Protein AF-A0A436S0I0-F1 (afdb_monomer)

pLDDT: mean 76.35, std 18.29, range [27.5, 97.56]

Sequence (138 aa):
MDVVNDPDFVFSVNSKDIHIENQIGYGETLLNSLPHRFVQQSGKSMPKINLPDTFRRPLNDNIPREKMVDTSLACDILTHARSDSRDWRLVLAEDDDLVPALFVAEAWSKSRGGRTVLVRRRKNNNYLSLDGLLQEID

Radius of gyration: 17.02 Å; Cα contacts (8 Å, |Δi|>4): 157; chains: 1; bounding box: 45×36×49 Å

Structure (mmCIF, N/CA/C/O backbone):
data_AF-A0A436S0I0-F1
#
_entry.id   AF-A0A436S0I0-F1
#
loop_
_atom_site.group_PDB
_atom_site.id
_atom_site.type_symbol
_atom_site.label_atom_id
_atom_site.label_alt_id
_atom_site.label_comp_id
_atom_site.label_asym_id
_atom_site.label_entity_id
_atom_site.label_seq_id
_atom_site.pdbx_PDB_ins_code
_atom_site.Cartn_x
_atom_site.Cartn_y
_atom_site.Cartn_z
_atom_site.occupancy
_atom_site.B_iso_or_equiv
_atom_site.auth_seq_id
_atom_site.auth_comp_id
_atom_site.auth_asym_id
_atom_site.auth_atom_id
_atom_site.pdbx_PDB_model_num
ATOM 1 N N . MET A 1 1 ? 2.211 14.131 -27.952 1.00 35.53 1 MET A N 1
ATOM 2 C CA . MET A 1 1 ? 0.938 13.500 -27.557 1.00 35.53 1 MET A CA 1
ATOM 3 C C . MET A 1 1 ? 0.964 13.529 -26.048 1.00 35.53 1 MET A C 1
ATOM 5 O O . MET A 1 1 ? 1.721 12.764 -25.461 1.00 35.53 1 MET A O 1
ATOM 9 N N . ASP A 1 2 ? 0.315 14.530 -25.464 1.00 27.50 2 ASP A N 1
ATOM 10 C CA . ASP A 1 2 ? 0.345 14.751 -24.022 1.00 27.50 2 ASP A CA 1
ATOM 11 C C . ASP A 1 2 ? -0.416 13.611 -23.352 1.00 27.50 2 ASP A C 1
ATOM 13 O O . ASP A 1 2 ? -1.585 13.370 -23.651 1.00 27.50 2 ASP A O 1
ATOM 17 N N . VAL A 1 3 ? 0.284 12.849 -22.513 1.00 30.88 3 VAL A N 1
ATOM 18 C CA . VAL A 1 3 ? -0.360 11.894 -21.617 1.00 30.88 3 VAL A CA 1
ATOM 19 C C . VAL A 1 3 ? -1.016 12.747 -20.546 1.00 30.88 3 VAL A C 1
ATOM 21 O O . VAL A 1 3 ? -0.344 13.274 -19.661 1.00 30.88 3 VAL A O 1
ATOM 24 N N . VAL A 1 4 ? -2.318 12.959 -20.692 1.00 34.22 4 VAL A N 1
ATOM 25 C CA . VAL A 1 4 ? -3.130 13.591 -19.660 1.00 34.22 4 VAL A CA 1
ATOM 26 C C . VAL A 1 4 ? -3.244 12.574 -18.526 1.00 34.22 4 VAL A C 1
ATOM 28 O O . VAL A 1 4 ? -4.095 11.691 -18.558 1.00 34.22 4 VAL A O 1
ATOM 31 N N . ASN A 1 5 ? -2.326 12.662 -17.562 1.00 39.12 5 ASN A N 1
ATOM 32 C CA . ASN A 1 5 ? -2.509 12.111 -16.223 1.00 39.12 5 ASN A CA 1
ATOM 33 C C . ASN A 1 5 ? -3.540 12.999 -15.525 1.00 39.12 5 ASN A C 1
ATOM 35 O O . ASN A 1 5 ? -3.168 13.878 -14.750 1.00 39.12 5 ASN A O 1
ATOM 39 N N . ASP A 1 6 ? -4.816 12.834 -15.864 1.00 36.94 6 ASP A N 1
ATOM 40 C CA . ASP A 1 6 ? -5.871 13.339 -14.995 1.00 36.94 6 ASP A CA 1
ATOM 41 C C . ASP A 1 6 ? -6.015 12.297 -13.881 1.00 36.94 6 ASP A C 1
ATOM 43 O O . ASP A 1 6 ? -6.404 11.163 -14.172 1.00 36.94 6 ASP A O 1
ATOM 47 N N . PRO A 1 7 ? -5.606 12.585 -12.634 1.00 42.84 7 PRO A N 1
ATOM 48 C CA . PRO A 1 7 ? -5.875 11.663 -11.546 1.00 42.84 7 PRO A CA 1
ATOM 49 C C . PRO A 1 7 ? -7.396 11.522 -11.401 1.00 42.84 7 PRO A C 1
ATOM 51 O O . PRO A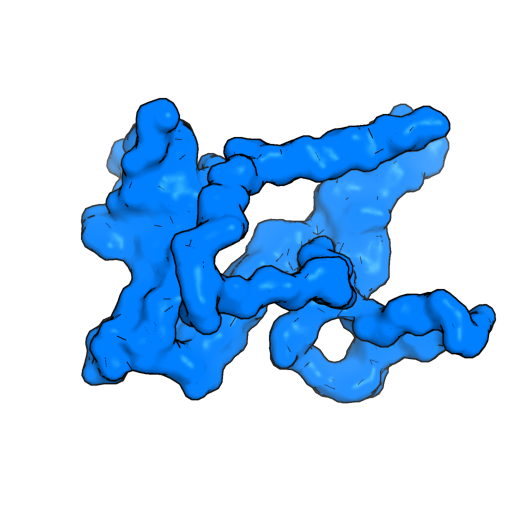 1 7 ? -8.115 12.519 -11.401 1.00 42.84 7 PRO A O 1
ATOM 54 N N . ASP A 1 8 ? -7.891 10.300 -11.184 1.00 41.59 8 ASP A N 1
ATOM 55 C CA . ASP A 1 8 ? -9.322 10.026 -10.937 1.00 41.59 8 ASP A CA 1
ATOM 56 C C . ASP A 1 8 ? -9.895 10.775 -9.711 1.00 41.59 8 ASP A C 1
ATOM 58 O O . ASP A 1 8 ? -11.108 10.779 -9.467 1.00 41.59 8 ASP A O 1
ATOM 62 N N . PHE A 1 9 ? -9.017 11.431 -8.947 1.00 41.75 9 PHE A N 1
ATOM 63 C CA . PHE A 1 9 ? -9.299 12.197 -7.749 1.00 41.75 9 PHE A CA 1
ATOM 64 C C . PHE A 1 9 ? -8.707 13.606 -7.850 1.00 41.75 9 PHE A C 1
ATOM 66 O O . PHE A 1 9 ? -7.492 13.804 -7.799 1.00 41.75 9 PHE A O 1
ATOM 73 N N . VAL A 1 10 ? -9.585 14.608 -7.919 1.00 48.59 10 VAL A N 1
ATOM 74 C CA . VAL A 1 10 ? -9.213 16.019 -7.774 1.00 48.59 10 VAL A CA 1
ATOM 75 C C . VAL A 1 10 ? -9.173 16.344 -6.283 1.00 48.59 10 VAL A C 1
ATOM 77 O O . VAL A 1 10 ? -10.209 16.543 -5.647 1.00 48.59 10 VAL A O 1
ATOM 80 N N . PHE A 1 11 ? -7.978 16.391 -5.697 1.00 46.62 11 PHE A N 1
ATOM 81 C CA . PHE A 1 11 ? -7.824 16.885 -4.332 1.00 46.62 11 PHE A CA 1
ATOM 82 C C . PHE A 1 11 ? -8.020 18.404 -4.311 1.00 46.62 11 PHE A C 1
ATOM 84 O O . PHE A 1 11 ? -7.347 19.148 -5.022 1.00 46.62 11 PHE A O 1
ATOM 91 N N . SER A 1 12 ? -8.930 18.877 -3.459 1.00 44.66 12 SER A N 1
ATOM 92 C CA . SER A 1 12 ? -8.999 20.288 -3.078 1.00 44.66 12 SER A CA 1
ATO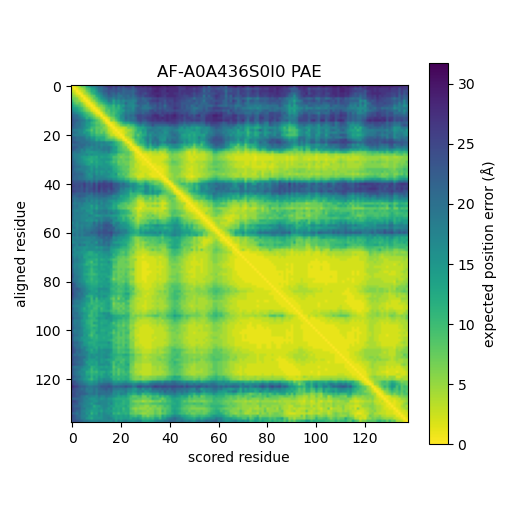M 93 C C . SER A 1 12 ? -7.684 20.666 -2.390 1.00 44.66 12 SER A C 1
ATOM 95 O O . SER A 1 12 ? -7.429 20.270 -1.250 1.00 44.66 12 SER A O 1
ATOM 97 N N . VAL A 1 13 ? -6.824 21.398 -3.103 1.00 46.41 13 VAL A N 1
ATOM 98 C CA . VAL A 1 13 ? -5.525 21.896 -2.624 1.00 46.41 13 VAL A CA 1
ATOM 99 C C . VAL A 1 13 ? -5.768 23.045 -1.649 1.00 46.41 13 VAL A C 1
ATOM 101 O O . VAL A 1 13 ? -5.544 24.212 -1.957 1.00 46.41 13 VAL A O 1
ATOM 104 N N . ASN A 1 14 ? -6.328 22.749 -0.481 1.00 48.38 14 ASN A N 1
ATOM 105 C CA . ASN A 1 14 ? -6.461 23.746 0.569 1.00 48.38 14 ASN A CA 1
ATOM 106 C C . ASN A 1 14 ? -6.502 23.097 1.952 1.00 48.38 14 ASN A C 1
ATOM 108 O O . ASN A 1 14 ? -7.538 23.024 2.606 1.00 48.38 14 ASN A O 1
ATOM 112 N N . SER A 1 15 ? -5.343 22.655 2.435 1.00 48.41 15 SER A N 1
ATOM 113 C CA . SER A 1 15 ? -5.073 22.702 3.869 1.00 48.41 15 SER A CA 1
ATOM 114 C C . SER A 1 15 ? -3.569 22.795 4.108 1.00 48.41 15 SER A C 1
ATOM 116 O O . SER A 1 15 ? -2.773 22.216 3.372 1.00 48.41 15 SER A O 1
ATOM 118 N N . LYS A 1 16 ? -3.181 23.550 5.137 1.00 50.47 16 LYS A N 1
ATOM 119 C CA . LYS A 1 16 ? -1.784 23.734 5.562 1.00 50.47 16 LYS A CA 1
ATOM 120 C C . LYS A 1 16 ? -1.114 22.433 6.038 1.00 50.47 16 LYS A C 1
ATOM 122 O O . LYS A 1 16 ? 0.083 22.456 6.293 1.00 50.47 16 LYS A O 1
ATOM 127 N N . ASP A 1 17 ? -1.872 21.339 6.108 1.00 48.53 17 ASP A N 1
ATOM 128 C CA . ASP A 1 17 ? -1.462 20.050 6.662 1.00 48.53 17 ASP A CA 1
ATOM 129 C C . ASP A 1 17 ? -1.381 18.935 5.599 1.00 48.53 17 ASP A C 1
ATOM 131 O O . ASP A 1 17 ? -1.032 17.801 5.920 1.00 48.53 17 ASP A O 1
ATOM 135 N N . ILE A 1 18 ? -1.688 19.228 4.326 1.00 50.50 18 ILE A N 1
ATOM 136 C CA . ILE A 1 18 ? -1.557 18.265 3.221 1.00 50.50 18 ILE A CA 1
ATOM 137 C C . ILE A 1 18 ? -0.238 18.525 2.487 1.00 50.50 18 ILE A C 1
ATOM 139 O O . ILE A 1 18 ? -0.117 19.456 1.689 1.00 50.50 18 ILE A O 1
ATOM 143 N N . HIS A 1 19 ? 0.753 17.674 2.748 1.00 51.59 19 HIS A N 1
ATOM 144 C CA . HIS A 1 19 ? 1.994 17.622 1.979 1.00 51.59 19 HIS A CA 1
ATOM 145 C C . HIS A 1 19 ? 1.838 16.644 0.809 1.00 51.59 19 HIS A C 1
ATOM 147 O O . HIS A 1 19 ? 1.720 15.439 1.014 1.00 51.59 19 HIS A O 1
ATOM 153 N N . ILE A 1 20 ? 1.841 17.170 -0.419 1.00 56.31 20 ILE A N 1
ATOM 154 C CA . ILE A 1 20 ? 1.832 16.374 -1.655 1.00 56.31 20 ILE A CA 1
ATOM 155 C C . ILE A 1 20 ? 3.261 16.336 -2.203 1.00 56.31 20 ILE A C 1
ATOM 157 O O . ILE A 1 20 ? 3.784 17.358 -2.651 1.00 56.31 20 ILE A O 1
ATOM 161 N N . GLU A 1 21 ? 3.906 15.171 -2.168 1.00 51.97 21 GLU A N 1
ATOM 162 C CA . GLU A 1 21 ? 5.254 14.986 -2.707 1.00 51.97 21 GLU A CA 1
ATOM 163 C C . GLU A 1 21 ? 5.197 14.444 -4.142 1.00 51.97 21 GLU A C 1
ATOM 165 O O . GLU A 1 21 ? 5.167 13.243 -4.387 1.00 51.97 21 GLU A O 1
ATOM 170 N N . ASN A 1 22 ? 5.215 15.360 -5.115 1.00 47.09 22 ASN A N 1
ATOM 171 C CA . ASN A 1 22 ? 5.131 15.053 -6.552 1.00 47.09 22 ASN A CA 1
ATOM 172 C C . ASN A 1 22 ? 6.377 14.340 -7.133 1.00 47.09 22 ASN A C 1
ATOM 174 O O . ASN A 1 22 ? 6.439 14.118 -8.339 1.00 47.09 22 ASN A O 1
ATOM 178 N N . GLN A 1 23 ? 7.403 14.050 -6.322 1.00 44.69 23 GLN A N 1
ATOM 179 C CA . GLN A 1 23 ? 8.672 13.460 -6.780 1.00 44.69 23 GLN A CA 1
ATOM 180 C C . GLN A 1 23 ? 8.726 11.931 -6.681 1.00 44.69 23 GLN A C 1
ATOM 182 O O . GLN A 1 23 ? 9.685 11.328 -7.164 1.00 44.69 23 GLN A O 1
ATOM 187 N N . ILE A 1 24 ? 7.721 11.292 -6.082 1.00 49.31 24 ILE A N 1
ATOM 188 C CA . ILE A 1 24 ? 7.653 9.834 -6.023 1.00 49.31 24 ILE A CA 1
ATOM 189 C C . ILE A 1 24 ? 7.031 9.357 -7.335 1.00 49.31 24 ILE A C 1
ATOM 191 O O . ILE A 1 24 ? 5.840 9.543 -7.572 1.00 49.31 24 ILE A O 1
ATOM 195 N N . GLY A 1 25 ? 7.844 8.748 -8.201 1.00 54.84 25 GLY A N 1
ATOM 196 C CA . GLY A 1 25 ? 7.324 7.888 -9.261 1.00 54.84 25 GLY A CA 1
ATOM 197 C C . GLY A 1 25 ? 6.530 6.776 -8.585 1.00 54.84 25 GLY A C 1
ATOM 198 O O . GLY A 1 25 ? 7.123 5.859 -8.012 1.00 54.84 25 GLY A O 1
ATOM 199 N N . TYR A 1 26 ? 5.205 6.920 -8.534 1.00 53.25 26 TYR A N 1
ATOM 200 C CA . TYR A 1 26 ? 4.327 5.951 -7.890 1.00 53.25 26 TYR A CA 1
ATOM 201 C C . TYR A 1 26 ? 4.594 4.570 -8.495 1.00 53.25 26 TYR A C 1
ATOM 203 O O . TYR A 1 26 ? 4.564 4.393 -9.710 1.00 53.25 26 TYR A O 1
ATOM 211 N N . GLY A 1 27 ? 4.935 3.608 -7.638 1.00 63.62 27 GLY A N 1
ATOM 212 C CA . GLY A 1 27 ? 5.283 2.248 -8.043 1.00 63.62 27 GLY A CA 1
ATOM 213 C C . GLY A 1 27 ? 6.706 2.044 -8.577 1.00 63.62 27 GLY A C 1
ATOM 214 O O . GLY A 1 27 ? 7.061 0.910 -8.872 1.00 63.62 27 GLY A O 1
ATOM 215 N N . GLU A 1 28 ? 7.555 3.069 -8.687 1.00 75.69 28 GLU A N 1
ATOM 216 C CA . GLU A 1 28 ? 8.959 2.905 -9.122 1.00 75.69 28 GLU A CA 1
ATOM 217 C C . GLU A 1 28 ? 9.949 2.858 -7.947 1.00 75.69 28 GLU A C 1
ATOM 219 O O . GLU A 1 28 ? 11.062 2.330 -8.069 1.00 75.69 28 GLU A O 1
ATOM 224 N N . THR A 1 29 ? 9.556 3.411 -6.795 1.00 83.06 29 THR A N 1
ATOM 225 C CA . THR A 1 29 ? 10.370 3.432 -5.575 1.00 83.06 29 THR A CA 1
ATOM 226 C C . THR A 1 29 ? 9.559 3.017 -4.357 1.00 83.06 29 THR A C 1
ATOM 228 O O . THR A 1 29 ? 8.679 3.747 -3.923 1.00 83.06 29 THR A O 1
ATOM 231 N N . LEU A 1 30 ? 9.917 1.877 -3.766 1.00 87.19 30 LEU A N 1
ATOM 232 C CA . LEU A 1 30 ? 9.393 1.445 -2.466 1.00 87.19 30 LEU A CA 1
ATOM 233 C C . LEU A 1 30 ? 9.897 2.333 -1.323 1.00 87.19 30 LEU A C 1
ATOM 235 O O . LEU A 1 30 ? 11.096 2.632 -1.263 1.00 87.19 30 LEU A O 1
ATOM 239 N N . LEU A 1 31 ? 9.022 2.618 -0.353 1.00 87.12 31 LEU A N 1
ATOM 240 C CA . LEU A 1 31 ? 9.341 3.353 0.881 1.00 87.12 31 LEU A CA 1
ATOM 241 C C . LEU A 1 31 ? 10.436 2.673 1.709 1.00 87.12 31 LEU A C 1
ATOM 243 O O . LEU A 1 31 ? 11.194 3.329 2.423 1.00 87.12 31 LEU A O 1
ATOM 247 N N . ASN A 1 32 ? 10.524 1.345 1.633 1.00 88.25 32 ASN A N 1
ATOM 248 C CA . ASN A 1 32 ? 11.533 0.573 2.340 1.00 88.25 32 ASN A CA 1
ATOM 249 C C . ASN A 1 32 ? 12.159 -0.473 1.421 1.00 88.25 32 ASN A C 1
ATOM 251 O O . ASN A 1 32 ? 11.574 -1.505 1.098 1.00 88.25 32 ASN A O 1
ATOM 255 N N . SER A 1 33 ? 13.393 -0.188 1.022 1.00 89.38 33 SER A N 1
ATOM 256 C CA . SER A 1 33 ? 14.240 -1.079 0.241 1.00 89.38 33 SER A CA 1
ATOM 257 C C . SER A 1 33 ? 15.696 -0.886 0.651 1.00 89.38 33 SER A C 1
ATOM 259 O O . SER A 1 33 ? 16.103 0.190 1.094 1.00 89.38 33 SER A O 1
ATOM 261 N N . LEU A 1 34 ? 16.509 -1.932 0.501 1.00 88.25 34 LEU A N 1
ATOM 262 C CA . LEU A 1 34 ? 17.939 -1.805 0.763 1.00 88.25 34 LEU A CA 1
ATOM 263 C C . LEU A 1 34 ? 18.604 -0.969 -0.345 1.00 88.25 34 LEU A C 1
ATOM 265 O O . LEU A 1 34 ? 18.332 -1.224 -1.519 1.00 88.25 34 LEU A O 1
ATOM 269 N N . PRO A 1 35 ? 19.545 -0.059 -0.022 1.00 85.00 35 PRO A N 1
ATOM 270 C CA . PRO A 1 35 ? 20.142 0.842 -1.011 1.00 85.00 35 PRO A CA 1
ATOM 271 C C . PRO A 1 35 ? 20.803 0.163 -2.221 1.00 85.00 35 PRO A C 1
ATOM 273 O O . PRO A 1 35 ? 20.898 0.752 -3.291 1.00 85.00 35 PRO A O 1
ATOM 276 N N . HIS A 1 36 ? 21.249 -1.087 -2.091 1.00 85.56 36 HIS A N 1
ATOM 277 C CA . HIS A 1 36 ? 21.841 -1.836 -3.205 1.00 85.56 36 HIS A CA 1
ATOM 278 C C . HIS A 1 36 ? 20.807 -2.372 -4.215 1.00 85.56 36 HIS A C 1
ATOM 280 O O . HIS A 1 36 ? 21.197 -2.957 -5.220 1.00 85.56 36 HIS A O 1
ATOM 286 N N . ARG A 1 37 ? 19.502 -2.240 -3.937 1.00 86.19 37 ARG A N 1
ATOM 287 C CA . ARG A 1 37 ? 18.414 -2.603 -4.861 1.00 86.19 37 ARG A CA 1
ATOM 288 C C . ARG A 1 37 ? 18.067 -1.481 -5.831 1.00 86.19 37 ARG A C 1
ATOM 290 O O . ARG A 1 37 ? 17.408 -1.751 -6.828 1.00 86.19 37 ARG A O 1
ATOM 297 N N . PHE A 1 38 ? 18.524 -0.256 -5.565 1.00 83.50 38 PHE A N 1
ATOM 298 C CA . PHE A 1 38 ? 18.412 0.825 -6.535 1.00 83.50 38 PHE A CA 1
ATOM 299 C C . PHE A 1 38 ? 19.196 0.467 -7.794 1.00 83.50 38 PHE A C 1
ATOM 301 O O . PHE A 1 38 ? 20.362 0.065 -7.722 1.00 83.50 38 PHE A O 1
ATOM 308 N N . VAL A 1 39 ? 18.558 0.621 -8.951 1.00 77.38 39 VAL A N 1
ATOM 309 C CA . VAL A 1 39 ? 19.209 0.336 -10.225 1.00 77.38 39 VAL A CA 1
ATOM 310 C C . VAL A 1 39 ? 20.255 1.420 -10.483 1.00 77.38 39 VAL A C 1
ATOM 312 O O . VAL A 1 39 ? 19.930 2.596 -10.640 1.00 77.38 39 VAL A O 1
ATOM 315 N N . GLN A 1 40 ? 21.531 1.034 -10.543 1.00 64.44 40 GLN A N 1
ATOM 316 C CA . GLN A 1 40 ? 22.589 1.905 -11.056 1.00 64.44 40 GLN A CA 1
ATOM 317 C C . GLN A 1 40 ? 22.495 1.928 -12.582 1.00 64.44 40 GLN A C 1
ATOM 319 O O . GLN A 1 40 ? 23.163 1.151 -13.261 1.00 64.44 40 GLN A O 1
ATOM 324 N N . GLN A 1 41 ? 21.633 2.777 -13.137 1.00 61.28 41 GLN A N 1
ATOM 325 C CA . GLN A 1 41 ? 21.623 2.993 -14.581 1.00 61.28 41 GLN A CA 1
ATOM 326 C C . GLN A 1 41 ? 22.667 4.040 -14.973 1.00 61.28 41 GLN A C 1
ATOM 328 O O . GLN A 1 41 ? 22.867 5.055 -14.303 1.00 61.28 41 GLN A O 1
ATOM 333 N N . SER A 1 42 ? 23.377 3.750 -16.059 1.00 51.81 42 SER A N 1
ATOM 334 C CA . SER A 1 42 ? 24.487 4.523 -16.605 1.00 51.81 42 SER A CA 1
ATOM 335 C C . SER A 1 42 ? 23.998 5.861 -17.177 1.00 51.81 42 SER A C 1
ATOM 337 O O . SER A 1 42 ? 23.751 6.002 -18.369 1.00 51.81 42 SER A O 1
ATOM 339 N N . GLY A 1 43 ? 23.866 6.867 -16.313 1.00 54.91 43 GLY A N 1
ATOM 340 C CA . GLY A 1 43 ? 23.574 8.246 -16.697 1.00 54.91 43 GLY A CA 1
ATOM 341 C C . GLY A 1 43 ? 23.338 9.129 -15.473 1.00 54.91 43 GLY A C 1
ATOM 342 O O . GLY A 1 43 ? 22.612 8.749 -14.563 1.00 54.91 43 GLY A O 1
ATOM 343 N N . LYS A 1 44 ? 23.930 10.330 -15.440 1.00 56.50 44 LYS A N 1
ATOM 344 C CA . LYS A 1 44 ? 23.812 11.290 -14.318 1.00 56.50 44 LYS A CA 1
ATOM 345 C C . LYS A 1 44 ? 22.393 11.857 -14.105 1.00 56.50 44 LYS A C 1
ATOM 347 O O . LYS A 1 44 ? 22.208 12.649 -13.188 1.00 56.50 44 LYS A O 1
ATOM 352 N N . SER A 1 45 ? 21.422 11.473 -14.933 1.00 58.00 45 SER A N 1
ATOM 353 C CA . SER A 1 45 ? 20.142 12.179 -15.079 1.00 58.00 45 SER A CA 1
ATOM 354 C C . SER A 1 45 ? 18.901 11.322 -14.809 1.00 58.00 45 SER A C 1
ATOM 356 O O . SER A 1 45 ? 17.798 11.821 -14.994 1.00 58.00 45 SER A O 1
ATOM 358 N N . MET A 1 46 ? 19.051 10.056 -14.405 1.00 60.22 46 MET A N 1
ATOM 359 C CA . MET A 1 46 ? 17.905 9.169 -14.155 1.00 60.22 46 MET A CA 1
ATOM 360 C C . MET A 1 46 ? 17.558 9.101 -12.657 1.00 60.22 46 MET A C 1
ATOM 362 O O . MET A 1 46 ? 18.474 9.100 -11.825 1.00 60.22 46 MET A O 1
ATOM 366 N N . PRO A 1 47 ? 16.261 9.045 -12.295 1.00 64.06 47 PRO A N 1
ATOM 367 C CA . PRO A 1 47 ? 15.825 8.929 -10.906 1.00 64.06 47 PRO A CA 1
ATOM 368 C C . PRO A 1 47 ? 16.300 7.610 -10.276 1.00 64.06 47 PRO A C 1
ATOM 370 O O . PRO A 1 47 ? 16.424 6.582 -10.944 1.00 64.06 47 PRO A O 1
ATOM 373 N N . LYS A 1 48 ? 16.586 7.632 -8.968 1.00 72.44 48 LYS A N 1
ATOM 374 C CA . LYS A 1 48 ? 16.967 6.433 -8.205 1.00 72.44 48 LYS A CA 1
ATOM 375 C C . LYS A 1 48 ? 15.726 5.581 -7.935 1.00 72.44 48 LYS A C 1
ATOM 377 O O . LYS A 1 48 ? 15.039 5.818 -6.950 1.00 72.44 48 LYS A O 1
ATOM 382 N N . ILE A 1 49 ? 15.485 4.586 -8.783 1.00 79.62 49 ILE A N 1
ATOM 383 C CA . ILE A 1 49 ? 14.329 3.680 -8.697 1.00 79.62 49 ILE A CA 1
ATOM 384 C C . ILE A 1 49 ? 14.753 2.264 -8.282 1.00 79.62 49 ILE A C 1
ATOM 386 O O . ILE A 1 49 ? 15.887 1.845 -8.544 1.00 79.62 49 ILE A O 1
ATOM 390 N N . ASN A 1 50 ? 13.865 1.526 -7.615 1.00 82.50 50 ASN A N 1
ATOM 391 C CA . ASN A 1 50 ? 14.090 0.134 -7.188 1.00 82.50 50 ASN A CA 1
ATOM 392 C C . ASN A 1 50 ? 13.071 -0.862 -7.780 1.00 82.50 50 ASN A C 1
ATOM 394 O O . ASN A 1 50 ? 13.254 -2.071 -7.634 1.00 82.50 50 ASN A O 1
ATOM 398 N N . LEU A 1 51 ? 12.061 -0.365 -8.497 1.00 83.19 51 LEU A N 1
ATOM 399 C CA . LEU A 1 51 ? 11.077 -1.134 -9.251 1.00 83.19 51 LEU A CA 1
ATOM 400 C C . LEU A 1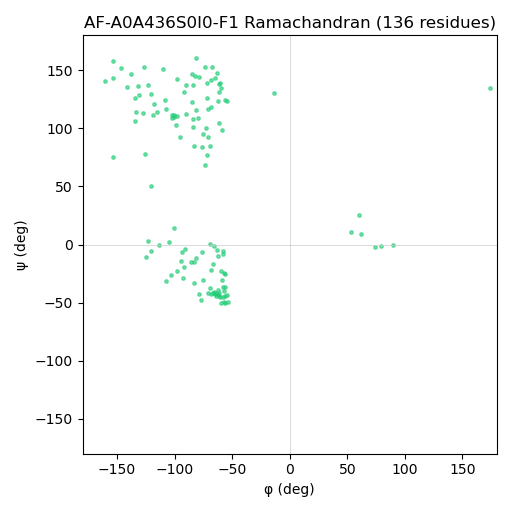 51 ? 11.041 -0.640 -10.711 1.00 83.19 51 LEU A C 1
ATOM 402 O O . LEU A 1 51 ? 10.165 0.137 -11.079 1.00 83.19 51 LEU A O 1
ATOM 406 N N . PRO A 1 52 ? 12.010 -1.037 -11.557 1.00 75.81 52 PRO A N 1
ATOM 407 C CA . PRO A 1 52 ? 11.993 -0.670 -12.971 1.00 75.81 52 PRO A CA 1
ATOM 408 C C . PRO A 1 52 ? 10.835 -1.352 -13.715 1.00 75.81 52 PRO A C 1
ATOM 410 O O . PRO A 1 52 ? 10.417 -2.455 -13.357 1.00 75.81 52 PRO A O 1
ATOM 413 N N . ASP A 1 53 ? 10.371 -0.719 -14.795 1.00 74.06 53 ASP A N 1
ATOM 414 C CA . ASP A 1 53 ? 9.342 -1.237 -15.710 1.00 74.06 53 ASP A CA 1
ATOM 415 C C . ASP A 1 53 ? 7.971 -1.523 -15.064 1.00 74.06 53 ASP A C 1
ATOM 417 O O . ASP A 1 53 ? 7.200 -2.349 -15.573 1.00 74.06 53 ASP A O 1
ATOM 421 N N . THR A 1 54 ? 7.637 -0.846 -13.961 1.00 73.88 54 THR A N 1
ATOM 422 C CA . THR A 1 54 ? 6.290 -0.908 -13.369 1.00 73.88 54 THR A CA 1
ATOM 423 C C . THR A 1 54 ? 5.235 -0.243 -14.240 1.00 73.88 54 THR A C 1
ATOM 425 O O . THR A 1 54 ? 4.079 -0.657 -14.216 1.00 73.88 54 THR A O 1
ATOM 428 N N . PHE A 1 55 ? 5.643 0.657 -15.133 1.00 73.62 55 PHE A N 1
ATOM 429 C CA . PHE A 1 55 ? 4.878 1.032 -16.314 1.00 73.62 55 PHE A CA 1
ATOM 430 C C . PHE A 1 55 ? 5.667 0.677 -17.574 1.00 73.62 55 PHE A C 1
ATOM 432 O O . PHE A 1 55 ? 6.780 1.158 -17.782 1.00 73.62 55 PHE A O 1
ATOM 439 N N . ARG A 1 56 ? 5.108 -0.175 -18.439 1.00 74.62 56 ARG A N 1
ATOM 440 C CA . ARG A 1 56 ? 5.806 -0.658 -19.641 1.00 74.62 56 ARG A CA 1
ATOM 441 C C . ARG A 1 56 ? 4.903 -0.683 -20.864 1.00 74.62 56 ARG A C 1
ATOM 443 O O . ARG A 1 56 ? 3.722 -1.001 -20.771 1.00 74.62 56 ARG A O 1
ATOM 450 N N . ARG A 1 57 ? 5.478 -0.420 -22.039 1.00 72.38 57 ARG A N 1
ATOM 451 C CA . ARG A 1 57 ? 4.824 -0.635 -23.340 1.00 72.38 57 ARG A CA 1
ATOM 452 C C . ARG A 1 57 ? 5.381 -1.917 -23.960 1.00 72.38 57 ARG A C 1
ATOM 454 O O . ARG A 1 57 ? 6.553 -1.930 -24.337 1.00 72.38 57 ARG A O 1
ATOM 461 N N . PRO A 1 58 ? 4.607 -3.014 -24.027 1.00 70.75 58 PRO A N 1
ATOM 462 C CA . PRO A 1 58 ? 5.048 -4.236 -24.678 1.00 70.75 58 PRO A CA 1
ATOM 463 C C . PRO A 1 58 ? 5.351 -3.973 -26.156 1.00 70.75 58 PRO A C 1
ATOM 465 O O . PRO A 1 58 ? 4.584 -3.301 -26.842 1.00 70.75 58 PRO A O 1
ATOM 468 N N . LEU A 1 59 ? 6.433 -4.572 -26.659 1.00 70.44 59 LEU A N 1
ATOM 469 C CA . LEU A 1 59 ? 6.858 -4.462 -28.063 1.00 70.44 59 LEU A CA 1
ATOM 470 C C . LEU A 1 59 ? 5.781 -4.916 -29.066 1.00 70.44 59 LEU A C 1
ATOM 472 O O . LEU A 1 59 ? 5.800 -4.491 -30.216 1.00 70.44 59 LEU A O 1
ATOM 476 N N . ASN A 1 60 ? 4.860 -5.784 -28.635 1.00 75.94 60 ASN A N 1
ATOM 477 C CA . ASN A 1 60 ? 3.941 -6.487 -29.528 1.00 75.94 60 ASN A CA 1
ATOM 478 C C . ASN A 1 60 ? 2.595 -5.780 -29.732 1.00 75.94 60 ASN A C 1
ATOM 480 O O . ASN A 1 60 ? 1.985 -5.974 -30.779 1.00 75.94 60 ASN A O 1
ATOM 484 N N . ASP A 1 61 ? 2.110 -5.003 -28.758 1.00 79.62 61 ASP A N 1
ATOM 485 C CA . ASP A 1 61 ? 0.793 -4.351 -28.841 1.00 79.62 61 ASP A CA 1
ATOM 486 C C . ASP A 1 61 ? 0.842 -2.828 -28.645 1.00 79.62 61 ASP A C 1
ATOM 488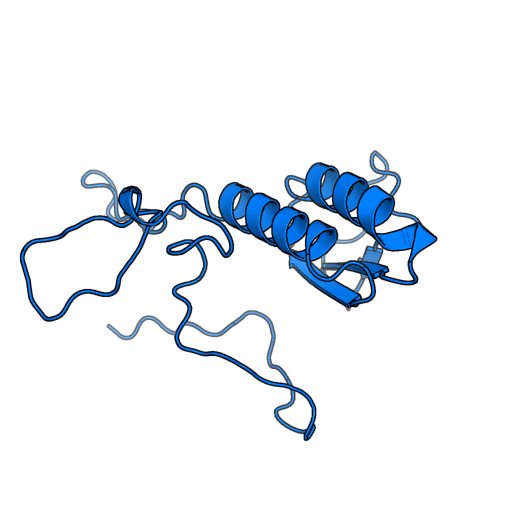 O O . ASP A 1 61 ? -0.143 -2.158 -28.942 1.00 79.62 61 ASP A O 1
ATOM 492 N N . ASN A 1 62 ? 1.979 -2.258 -28.210 1.00 74.31 62 ASN A N 1
ATOM 493 C CA . ASN A 1 62 ? 2.130 -0.840 -27.854 1.00 74.31 62 ASN A CA 1
ATOM 494 C C . ASN A 1 62 ? 1.101 -0.324 -26.830 1.00 74.31 62 ASN A C 1
ATOM 496 O O . ASN A 1 62 ? 1.040 0.884 -26.590 1.00 74.31 62 ASN A O 1
ATOM 500 N N . ILE A 1 63 ? 0.326 -1.209 -26.195 1.00 77.56 63 ILE A N 1
ATOM 501 C CA . ILE A 1 63 ? -0.656 -0.842 -25.181 1.00 77.56 63 ILE A CA 1
ATOM 502 C C . ILE A 1 63 ? 0.120 -0.672 -23.878 1.00 77.56 63 ILE A C 1
ATOM 504 O O . ILE A 1 63 ? 0.703 -1.644 -23.396 1.00 77.56 63 ILE A O 1
ATOM 508 N N . PRO A 1 64 ? 0.181 0.533 -23.293 1.00 73.69 64 PRO A N 1
ATOM 509 C CA . PRO A 1 64 ? 0.838 0.707 -22.011 1.00 73.69 64 PRO A CA 1
ATOM 510 C C . PRO A 1 64 ? 0.161 -0.164 -20.953 1.00 73.69 64 PRO A C 1
ATOM 512 O O . PRO A 1 64 ? -1.065 -0.229 -20.887 1.00 73.69 64 PRO A O 1
ATOM 515 N N . ARG A 1 65 ? 0.963 -0.862 -20.151 1.00 73.44 65 ARG A N 1
ATOM 516 C CA . ARG A 1 65 ? 0.480 -1.704 -19.062 1.00 73.44 65 ARG A CA 1
ATOM 517 C C . ARG A 1 65 ? 1.252 -1.407 -17.795 1.00 73.44 65 ARG A C 1
ATOM 519 O O . ARG A 1 65 ? 2.484 -1.341 -17.805 1.00 73.44 65 ARG A O 1
ATOM 526 N N . GLU A 1 66 ? 0.503 -1.326 -16.714 1.00 77.44 66 GLU A N 1
ATOM 527 C CA . GLU A 1 66 ? 1.031 -1.330 -15.364 1.00 77.44 66 GLU A CA 1
ATOM 528 C C . GLU A 1 66 ? 1.379 -2.761 -14.950 1.00 77.44 66 GLU A C 1
ATOM 530 O O . GLU A 1 66 ? 0.741 -3.740 -15.354 1.00 77.44 66 GLU A O 1
ATOM 535 N N . LYS A 1 67 ? 2.456 -2.905 -14.188 1.00 78.75 67 LYS A N 1
ATOM 536 C CA . LYS A 1 67 ? 2.906 -4.172 -13.630 1.00 78.75 67 LYS A CA 1
ATOM 537 C C . LYS A 1 67 ? 3.424 -3.926 -12.224 1.00 78.75 67 LYS A C 1
ATOM 539 O O . LYS A 1 67 ? 4.204 -3.012 -12.010 1.00 78.75 67 LYS A O 1
ATOM 544 N N . MET A 1 68 ? 3.041 -4.795 -11.288 1.00 83.62 68 MET A N 1
ATOM 545 C CA . MET A 1 68 ? 3.482 -4.759 -9.885 1.00 83.62 68 MET A CA 1
ATOM 546 C C . MET A 1 68 ? 3.089 -3.492 -9.110 1.00 83.62 68 MET A C 1
ATOM 548 O O . MET A 1 68 ? 3.520 -3.356 -7.968 1.00 83.62 68 MET A O 1
ATOM 552 N N . VAL A 1 69 ? 2.252 -2.613 -9.670 1.00 82.94 69 VAL A N 1
ATOM 553 C CA . VAL A 1 69 ? 1.791 -1.390 -8.996 1.00 82.94 69 VAL A CA 1
ATOM 554 C C . VAL A 1 69 ? 1.046 -1.750 -7.709 1.00 82.94 69 VAL A C 1
ATOM 556 O O . VAL A 1 69 ? 1.464 -1.315 -6.638 1.00 82.94 69 VAL A O 1
ATOM 559 N N . ASP A 1 70 ? 0.080 -2.669 -7.762 1.00 85.62 70 ASP A N 1
ATOM 560 C CA . ASP A 1 70 ? -0.677 -3.100 -6.574 1.00 85.62 70 ASP A CA 1
ATOM 561 C C . ASP A 1 70 ? 0.225 -3.745 -5.518 1.00 85.62 70 ASP A C 1
ATOM 563 O O . ASP A 1 70 ? 0.129 -3.462 -4.326 1.00 85.62 70 ASP A O 1
ATOM 567 N N . THR A 1 71 ? 1.177 -4.577 -5.952 1.00 89.06 71 THR A N 1
ATOM 568 C CA . THR A 1 71 ? 2.140 -5.212 -5.042 1.00 89.06 71 THR A CA 1
ATOM 569 C C . THR A 1 71 ? 3.063 -4.183 -4.391 1.00 89.06 71 THR A C 1
ATOM 571 O O . THR A 1 71 ? 3.348 -4.283 -3.199 1.00 89.06 71 THR A O 1
ATOM 574 N N . SER A 1 72 ? 3.523 -3.187 -5.151 1.00 89.25 72 SER A N 1
ATOM 575 C CA . SER A 1 72 ? 4.357 -2.107 -4.623 1.00 89.25 72 SER A CA 1
ATOM 576 C C . SER A 1 72 ? 3.598 -1.273 -3.593 1.00 89.25 72 SER A C 1
ATOM 578 O O . SER A 1 72 ? 4.095 -1.060 -2.487 1.00 89.25 72 SER A O 1
ATOM 580 N N . LEU A 1 73 ? 2.342 -0.936 -3.894 1.00 89.38 73 LEU A N 1
ATOM 581 C CA . LEU A 1 73 ? 1.461 -0.200 -3.002 1.00 89.38 73 LEU A CA 1
ATOM 582 C C . LEU A 1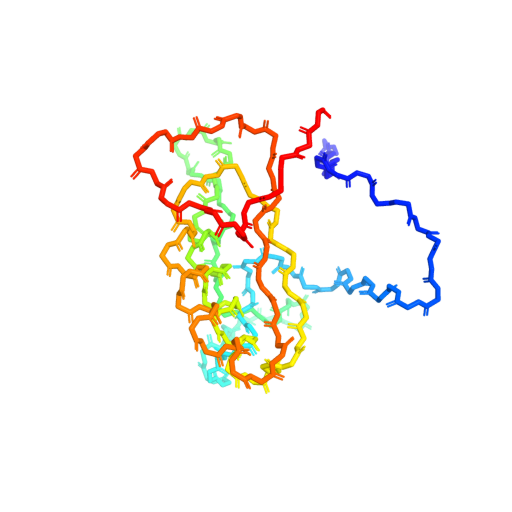 73 ? 1.164 -0.994 -1.724 1.00 89.38 73 LEU A C 1
ATOM 584 O O . LEU A 1 73 ? 1.239 -0.446 -0.625 1.00 89.38 73 LEU A O 1
ATOM 588 N N . ALA A 1 74 ? 0.916 -2.301 -1.832 1.00 93.50 74 ALA A N 1
ATOM 589 C CA . ALA A 1 74 ? 0.783 -3.186 -0.679 1.00 93.50 74 ALA A CA 1
ATOM 590 C C . ALA A 1 74 ? 2.041 -3.165 0.212 1.00 93.50 74 ALA A C 1
ATOM 592 O O . ALA A 1 74 ? 1.932 -3.050 1.435 1.00 93.50 74 ALA A O 1
ATOM 593 N N . CYS A 1 75 ? 3.242 -3.230 -0.372 1.00 93.75 75 CYS A N 1
ATOM 594 C CA . CYS A 1 75 ? 4.496 -3.141 0.382 1.00 93.75 75 CYS A CA 1
ATOM 595 C C . CYS A 1 75 ? 4.655 -1.798 1.111 1.00 93.75 75 CYS A C 1
ATOM 597 O O . CYS A 1 75 ? 5.114 -1.775 2.259 1.00 93.75 75 CYS A O 1
ATOM 599 N N . ASP A 1 76 ? 4.254 -0.699 0.478 1.00 91.94 76 ASP A N 1
ATOM 600 C CA . ASP A 1 76 ? 4.336 0.640 1.057 1.00 91.94 76 ASP A CA 1
ATOM 601 C C . ASP A 1 76 ? 3.321 0.839 2.189 1.00 91.94 76 ASP A C 1
ATOM 603 O O . ASP A 1 76 ? 3.688 1.321 3.264 1.00 91.94 76 ASP A O 1
ATOM 607 N N . ILE A 1 77 ? 2.085 0.355 2.019 1.00 94.38 77 ILE A N 1
ATOM 608 C CA . ILE A 1 77 ? 1.055 0.329 3.071 1.00 94.38 77 ILE A CA 1
ATOM 609 C C . ILE A 1 77 ? 1.588 -0.372 4.326 1.00 94.38 77 ILE A C 1
ATOM 611 O O . ILE A 1 77 ? 1.502 0.171 5.432 1.00 94.38 77 ILE A O 1
ATOM 615 N N . LEU A 1 78 ? 2.170 -1.564 4.162 1.00 96.38 78 LEU A N 1
ATOM 616 C CA . LEU A 1 78 ? 2.698 -2.358 5.273 1.00 96.38 78 LEU A CA 1
ATOM 617 C C . LEU A 1 78 ? 3.924 -1.707 5.913 1.00 96.38 78 LEU A C 1
ATOM 619 O O . LEU A 1 78 ? 4.034 -1.651 7.140 1.00 96.38 78 LEU A O 1
ATOM 623 N N . THR A 1 79 ? 4.831 -1.177 5.096 1.00 95.00 79 THR A N 1
ATOM 624 C CA . THR A 1 79 ? 5.998 -0.432 5.575 1.00 95.00 79 THR A CA 1
ATOM 625 C C . THR A 1 79 ? 5.563 0.728 6.460 1.00 95.00 79 THR A C 1
ATOM 627 O O . THR A 1 79 ? 6.024 0.836 7.599 1.00 95.00 79 THR A O 1
ATOM 630 N N . HIS A 1 80 ? 4.624 1.539 5.976 1.00 94.19 80 HIS A N 1
ATOM 631 C CA . HIS A 1 80 ? 4.100 2.672 6.719 1.00 94.19 80 HIS A CA 1
ATOM 632 C C . HIS A 1 80 ? 3.355 2.222 7.980 1.00 94.19 80 HIS A C 1
ATOM 634 O O . HIS A 1 80 ? 3.535 2.812 9.040 1.00 94.19 80 HIS A O 1
ATOM 640 N N . ALA A 1 81 ? 2.538 1.162 7.917 1.00 95.31 81 ALA A N 1
ATOM 641 C CA . ALA A 1 81 ? 1.844 0.591 9.084 1.00 95.31 81 ALA A CA 1
ATOM 642 C C . ALA A 1 81 ? 2.796 0.193 10.210 1.00 95.31 81 ALA A C 1
ATOM 644 O O . ALA A 1 81 ? 2.490 0.382 11.390 1.00 95.31 81 ALA A O 1
ATOM 645 N N . ARG A 1 82 ? 3.971 -0.318 9.844 1.00 94.50 82 ARG A N 1
ATOM 646 C CA . ARG A 1 82 ? 4.989 -0.741 10.800 1.00 94.50 82 ARG A CA 1
ATOM 647 C C . ARG A 1 82 ? 5.784 0.429 11.381 1.00 94.50 82 ARG A C 1
ATOM 649 O O . ARG A 1 82 ? 6.061 0.414 12.581 1.00 94.50 82 ARG A O 1
ATOM 656 N N . SER A 1 83 ? 6.173 1.391 10.547 1.00 93.56 83 SER A N 1
ATOM 657 C CA . SER A 1 83 ? 7.014 2.528 10.944 1.00 93.56 83 SER A CA 1
ATOM 658 C C . SER A 1 83 ? 6.218 3.585 11.712 1.00 93.56 83 SER A C 1
ATOM 660 O O . SER A 1 83 ? 6.587 3.939 12.830 1.00 93.56 83 SER A O 1
ATOM 662 N N . ASP A 1 84 ? 5.056 3.972 11.186 1.00 93.56 84 ASP A N 1
ATOM 663 C CA . ASP A 1 84 ? 4.274 5.130 11.638 1.00 93.56 84 ASP A CA 1
ATOM 664 C C . ASP A 1 84 ? 2.883 4.692 12.104 1.00 93.56 84 ASP A C 1
ATOM 666 O O . ASP A 1 84 ? 1.825 5.173 11.705 1.00 93.56 84 ASP A O 1
ATOM 670 N N . SER A 1 85 ? 2.873 3.685 12.970 1.00 93.50 85 SER A N 1
ATOM 671 C CA . SER A 1 85 ? 1.675 2.953 13.416 1.00 93.50 85 SER A CA 1
ATOM 672 C C . SER A 1 85 ? 0.546 3.770 14.080 1.00 93.50 85 SER A C 1
ATOM 674 O O . SER A 1 85 ? -0.497 3.200 14.389 1.00 93.50 85 SER A O 1
ATOM 676 N N . ARG A 1 86 ? 0.729 5.071 14.337 1.00 95.12 86 ARG A N 1
ATOM 677 C CA . ARG A 1 86 ? -0.322 5.969 14.860 1.00 95.12 86 ARG A CA 1
ATOM 678 C C . ARG A 1 86 ? -1.066 6.723 13.761 1.00 95.12 86 ARG A C 1
ATOM 680 O O . ARG A 1 86 ? -2.135 7.271 14.019 1.00 95.12 86 ARG A O 1
ATOM 687 N N . ASP A 1 87 ? -0.519 6.720 12.554 1.00 92.19 87 ASP A N 1
ATOM 688 C CA . ASP A 1 87 ? -1.010 7.546 11.465 1.00 92.19 87 ASP A CA 1
ATOM 689 C C . ASP A 1 87 ? -2.220 6.911 10.792 1.00 92.19 87 ASP A C 1
ATOM 691 O O . ASP A 1 87 ? -2.478 5.704 10.909 1.00 92.19 87 ASP A O 1
ATOM 695 N N . TRP A 1 88 ? -2.971 7.745 10.082 1.00 92.88 88 TRP A N 1
ATOM 696 C CA . TRP A 1 88 ? -4.078 7.313 9.245 1.00 92.88 88 TRP A CA 1
ATOM 697 C C . TRP A 1 88 ? -3.576 7.019 7.834 1.00 92.88 88 TRP A C 1
ATOM 699 O O . TRP A 1 88 ? -2.785 7.770 7.272 1.00 92.88 88 TRP A O 1
ATOM 709 N N . ARG A 1 89 ? -4.054 5.918 7.259 1.00 92.44 89 ARG A N 1
ATOM 710 C CA . ARG A 1 89 ? -3.785 5.499 5.882 1.00 92.44 89 ARG A CA 1
ATOM 711 C C . ARG A 1 89 ? -5.096 5.535 5.121 1.00 92.44 89 ARG A C 1
ATOM 713 O O . ARG A 1 89 ? -5.995 4.760 5.431 1.00 92.44 89 ARG A O 1
ATOM 720 N N . LEU A 1 90 ? -5.195 6.435 4.155 1.00 92.50 90 LEU A N 1
ATOM 721 C CA . LEU A 1 90 ? -6.297 6.498 3.200 1.00 92.50 90 LEU A CA 1
ATOM 722 C C . LEU A 1 90 ? -5.779 5.896 1.894 1.00 92.50 90 LEU A C 1
ATOM 724 O O . LEU A 1 90 ? -4.878 6.457 1.277 1.00 92.50 90 LEU A O 1
ATOM 728 N N . VAL A 1 91 ? -6.291 4.729 1.521 1.00 90.62 91 VAL A N 1
ATOM 729 C CA . VAL A 1 91 ? -5.874 3.985 0.329 1.00 90.62 91 VAL A CA 1
ATOM 730 C C . VAL A 1 91 ? -6.980 4.095 -0.700 1.00 90.62 91 VAL A C 1
ATOM 732 O O . VAL A 1 91 ? -8.090 3.642 -0.451 1.00 90.62 91 VAL A O 1
ATOM 735 N N . LEU A 1 92 ? -6.687 4.714 -1.837 1.00 89.31 92 LEU A N 1
ATOM 736 C CA . LEU A 1 92 ? -7.640 4.894 -2.924 1.00 89.31 92 LEU A CA 1
ATOM 737 C C . LEU A 1 92 ? -7.380 3.801 -3.957 1.00 89.31 92 LEU A C 1
ATOM 739 O O . LEU A 1 92 ? -6.323 3.806 -4.584 1.00 89.31 92 LEU A O 1
ATOM 743 N N . ALA A 1 93 ? -8.299 2.847 -4.089 1.00 85.81 93 ALA A N 1
ATOM 744 C CA . ALA A 1 93 ? -8.144 1.730 -5.019 1.00 85.81 93 ALA A CA 1
ATOM 745 C C . ALA A 1 93 ? -9.485 1.057 -5.327 1.00 85.81 93 ALA A C 1
ATOM 747 O O . ALA A 1 93 ? -10.293 0.841 -4.430 1.00 85.81 93 ALA A O 1
ATOM 748 N N . GLU A 1 94 ? -9.698 0.668 -6.584 1.00 83.88 94 GLU A N 1
ATOM 749 C CA . GLU A 1 94 ? -10.915 -0.043 -7.011 1.00 83.88 94 GLU A CA 1
ATOM 750 C C . GLU A 1 94 ? -10.780 -1.576 -6.952 1.00 83.88 94 GLU A C 1
ATOM 752 O O . GLU A 1 94 ? -11.795 -2.282 -6.932 1.00 83.88 94 GLU A O 1
ATOM 757 N N . ASP A 1 95 ? -9.545 -2.091 -6.919 1.00 82.94 95 ASP A N 1
ATOM 758 C CA . ASP A 1 95 ? -9.253 -3.526 -6.877 1.00 82.94 95 ASP A CA 1
ATOM 759 C C . ASP A 1 95 ? -9.289 -4.086 -5.441 1.00 82.94 95 ASP A C 1
ATOM 761 O O . ASP A 1 95 ? -8.933 -3.415 -4.468 1.00 82.94 95 ASP A O 1
ATOM 765 N N . ASP A 1 96 ? -9.713 -5.341 -5.313 1.00 87.12 96 ASP A N 1
ATOM 766 C CA . ASP A 1 96 ? -9.734 -6.094 -4.061 1.00 87.12 96 ASP A CA 1
ATOM 767 C C . ASP A 1 96 ? -8.349 -6.693 -3.719 1.00 87.12 96 ASP A C 1
ATOM 769 O O . ASP A 1 96 ? -8.129 -7.118 -2.581 1.00 87.12 96 ASP A O 1
ATOM 773 N N . ASP A 1 97 ? -7.385 -6.681 -4.648 1.00 88.69 97 ASP A N 1
ATOM 774 C CA . ASP A 1 97 ? -6.038 -7.250 -4.459 1.00 88.69 97 ASP A CA 1
ATOM 775 C C . ASP A 1 97 ? -5.242 -6.619 -3.296 1.00 88.69 97 ASP A C 1
ATOM 777 O O . ASP A 1 97 ? -4.353 -7.254 -2.717 1.00 88.69 97 ASP A O 1
ATOM 781 N N . LEU A 1 98 ? -5.583 -5.392 -2.887 1.00 90.94 98 LEU A N 1
ATOM 782 C CA . LEU A 1 98 ? -4.957 -4.713 -1.744 1.00 90.94 98 LEU A CA 1
ATOM 783 C C . LEU A 1 98 ? -5.560 -5.106 -0.391 1.00 90.94 98 LEU A C 1
ATOM 785 O O . LEU A 1 98 ? -4.939 -4.859 0.646 1.00 90.94 98 LEU A O 1
ATOM 789 N N . VAL A 1 99 ? -6.738 -5.734 -0.365 1.00 92.44 99 VAL A N 1
ATOM 790 C CA . VAL A 1 99 ? -7.461 -6.072 0.873 1.00 92.44 99 VAL A CA 1
ATOM 791 C C . VAL A 1 99 ? -6.611 -6.878 1.865 1.00 92.44 99 VAL A C 1
ATOM 793 O O . VAL A 1 99 ? -6.586 -6.505 3.043 1.00 92.44 99 VAL A O 1
ATOM 796 N N . PRO A 1 100 ? -5.834 -7.902 1.452 1.00 95.50 100 PRO A N 1
ATOM 797 C CA . PRO A 1 100 ? -4.935 -8.600 2.369 1.00 95.50 100 PRO A CA 1
ATOM 798 C C . PRO A 1 100 ? -3.925 -7.669 3.055 1.00 95.50 100 PRO A C 1
ATOM 800 O O . PRO A 1 100 ? -3.676 -7.802 4.255 1.00 95.50 100 PRO A O 1
ATOM 803 N N . ALA A 1 101 ? -3.363 -6.700 2.327 1.00 96.38 101 ALA A N 1
ATOM 804 C CA . ALA A 1 101 ? -2.418 -5.741 2.891 1.00 96.38 101 ALA A CA 1
ATOM 805 C C . ALA A 1 101 ? -3.106 -4.779 3.871 1.00 96.38 101 ALA A C 1
ATOM 807 O O . ALA A 1 101 ? -2.537 -4.465 4.918 1.00 96.38 101 ALA A O 1
ATOM 808 N N . LEU A 1 102 ? -4.344 -4.364 3.583 1.00 95.56 102 LEU A N 1
ATOM 809 C CA . LEU A 1 102 ? -5.138 -3.516 4.476 1.00 95.56 102 LEU A CA 1
ATOM 810 C C . LEU A 1 102 ? -5.435 -4.206 5.812 1.00 95.56 102 LEU A C 1
ATOM 812 O O . LEU A 1 102 ? -5.266 -3.585 6.861 1.00 95.56 102 LEU A O 1
ATOM 816 N N . PHE A 1 103 ? -5.805 -5.490 5.790 1.00 96.56 103 PHE A N 1
ATOM 817 C CA . PHE A 1 103 ? -6.049 -6.271 7.010 1.00 96.56 103 PHE A CA 1
ATOM 818 C C . PHE A 1 103 ? -4.798 -6.375 7.885 1.00 96.56 103 PHE A C 1
ATOM 820 O O . PHE A 1 103 ? -4.855 -6.179 9.101 1.00 96.56 103 PHE A O 1
ATOM 827 N N . VAL A 1 104 ? -3.643 -6.646 7.274 1.00 97.56 104 VAL A N 1
ATOM 828 C CA . VAL A 1 104 ? -2.373 -6.716 8.008 1.00 97.56 104 VAL A CA 1
ATOM 829 C C . VAL A 1 104 ? -1.983 -5.338 8.553 1.00 97.56 104 VAL A C 1
ATOM 831 O O . VAL A 1 104 ? -1.571 -5.233 9.710 1.00 97.56 104 VAL A O 1
ATOM 834 N N . ALA A 1 105 ? -2.161 -4.273 7.767 1.00 97.00 105 ALA A N 1
ATOM 835 C CA . ALA A 1 105 ? -1.889 -2.909 8.204 1.00 97.00 105 ALA A CA 1
ATOM 836 C C . ALA A 1 105 ? -2.758 -2.501 9.401 1.00 97.00 105 ALA A C 1
ATOM 838 O O . ALA A 1 105 ? -2.226 -1.966 10.374 1.00 97.00 105 ALA A O 1
ATOM 839 N N . GLU A 1 106 ? -4.065 -2.791 9.364 1.00 96.12 106 GLU A N 1
ATOM 840 C CA . GLU A 1 106 ? -4.973 -2.551 10.491 1.00 96.12 106 GLU A CA 1
ATOM 841 C C . GLU A 1 106 ? -4.481 -3.275 11.749 1.00 96.12 106 GLU A C 1
ATOM 843 O O . GLU A 1 106 ? -4.339 -2.659 12.807 1.00 96.12 106 GLU A O 1
ATOM 848 N N . ALA A 1 107 ? -4.154 -4.566 11.638 1.00 96.44 107 ALA A N 1
ATOM 849 C CA . ALA A 1 107 ? -3.665 -5.350 12.768 1.00 96.44 107 ALA A CA 1
ATOM 850 C C . ALA A 1 107 ? -2.388 -4.753 13.391 1.00 96.44 107 ALA A C 1
ATOM 852 O O . ALA A 1 107 ? -2.220 -4.783 14.612 1.00 96.44 107 ALA A O 1
ATOM 853 N N . TRP A 1 108 ? -1.498 -4.185 12.574 1.00 97.06 108 TRP A N 1
ATOM 854 C CA . TRP A 1 108 ? -0.249 -3.576 13.040 1.00 97.06 108 TRP A CA 1
ATOM 855 C C . TRP A 1 108 ? -0.441 -2.207 13.707 1.00 97.06 108 TRP A C 1
ATOM 857 O O . TRP A 1 108 ? 0.325 -1.868 14.614 1.00 97.06 108 TRP A O 1
ATOM 867 N N . SER A 1 109 ? -1.447 -1.427 13.302 1.00 95.62 109 SER A N 1
ATOM 868 C CA . SER A 1 109 ? -1.632 -0.043 13.767 1.00 95.62 109 SER A CA 1
ATOM 869 C C . SER A 1 109 ? -2.732 0.141 14.819 1.00 95.62 109 SER A C 1
ATOM 871 O O . SER A 1 109 ? -2.652 1.063 15.634 1.00 95.62 109 SER A O 1
ATOM 873 N N . LYS A 1 110 ? -3.749 -0.732 14.856 1.00 93.38 110 LYS A N 1
ATOM 874 C CA . LYS A 1 110 ? -4.983 -0.541 15.648 1.00 93.38 110 LYS A CA 1
ATOM 875 C C . LYS A 1 110 ? -4.736 -0.320 17.138 1.00 93.38 110 LYS A C 1
ATOM 877 O O . LYS A 1 110 ? -5.307 0.591 17.731 1.00 93.38 110 LYS A O 1
ATOM 882 N N . SER A 1 111 ? -3.845 -1.106 17.743 1.00 94.81 111 SER A N 1
ATOM 883 C CA . SER A 1 111 ? -3.512 -0.992 19.175 1.00 94.81 111 SER A CA 1
ATOM 884 C C . SER A 1 111 ? -2.801 0.317 19.537 1.00 94.81 111 SER A C 1
ATOM 886 O O . SER A 1 111 ? -2.744 0.689 20.707 1.00 94.81 111 SER A O 1
ATOM 888 N N . ARG A 1 112 ? -2.265 1.025 18.539 1.00 95.56 112 ARG A N 1
ATOM 889 C CA . ARG A 1 112 ? -1.523 2.278 18.697 1.00 95.56 112 ARG A CA 1
ATOM 890 C C . ARG A 1 112 ? -2.336 3.504 18.271 1.00 95.56 112 ARG A C 1
ATOM 892 O O . ARG A 1 112 ? -1.821 4.614 18.356 1.00 95.56 112 ARG A O 1
ATOM 899 N N . GLY A 1 113 ? -3.594 3.316 17.868 1.00 93.31 113 GLY A N 1
ATOM 900 C CA . GLY A 1 113 ? -4.509 4.387 17.469 1.00 93.31 113 GLY A CA 1
ATOM 901 C C . GLY A 1 113 ? -4.464 4.756 15.984 1.00 93.31 113 GLY A C 1
ATOM 902 O O . GLY A 1 113 ? -5.237 5.617 15.568 1.00 93.31 113 GLY A O 1
ATOM 903 N N . GLY A 1 114 ? -3.612 4.104 15.185 1.00 94.12 114 GLY A N 1
ATOM 904 C CA . GLY A 1 114 ? -3.593 4.296 13.738 1.00 94.12 114 GLY A CA 1
ATOM 905 C C . GLY A 1 114 ? -4.785 3.638 13.054 1.00 94.12 114 GLY A C 1
ATOM 906 O O . GLY A 1 114 ? -5.334 2.645 13.543 1.00 94.12 114 GLY A O 1
ATOM 907 N N . ARG A 1 115 ? -5.169 4.184 11.899 1.00 93.81 115 ARG A N 1
ATOM 908 C CA . ARG A 1 115 ? -6.285 3.684 11.087 1.00 93.81 115 ARG A CA 1
ATOM 909 C C . ARG A 1 115 ? -5.854 3.412 9.657 1.00 93.81 115 ARG A C 1
ATOM 911 O O . ARG A 1 115 ? -4.947 4.062 9.144 1.00 93.81 115 ARG A O 1
ATOM 918 N N . THR A 1 116 ? -6.552 2.486 9.021 1.00 94.06 116 THR A N 1
ATOM 919 C CA . THR A 1 116 ? -6.408 2.169 7.603 1.00 94.06 116 THR A CA 1
ATOM 920 C C . THR A 1 116 ? -7.802 2.154 7.001 1.00 94.06 116 THR A C 1
ATOM 922 O O . THR A 1 116 ? -8.693 1.528 7.565 1.00 94.06 116 THR A O 1
ATOM 925 N N . VAL A 1 117 ? -8.000 2.882 5.908 1.00 93.19 117 VAL A N 1
ATOM 926 C CA . VAL A 1 117 ? -9.292 3.046 5.244 1.00 93.19 117 VAL A CA 1
ATOM 927 C C . VAL A 1 117 ? -9.090 2.879 3.741 1.00 93.19 117 VAL A C 1
ATOM 929 O O . VAL A 1 117 ? -8.250 3.561 3.157 1.00 93.19 117 VAL A O 1
ATOM 932 N N . LEU A 1 118 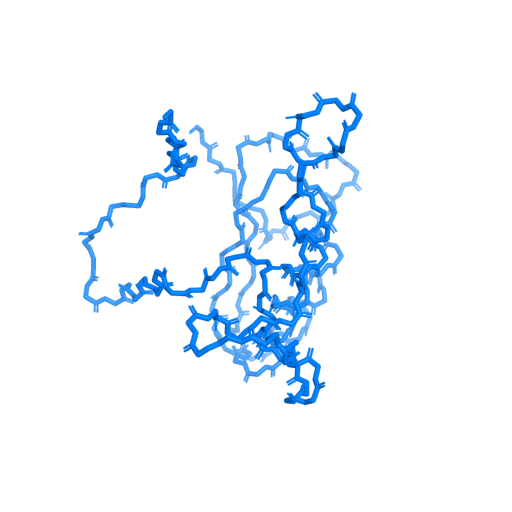? -9.854 1.981 3.129 1.00 92.44 118 LEU A N 1
ATOM 933 C CA . LEU A 1 118 ? -10.016 1.841 1.688 1.00 92.44 118 LEU A CA 1
ATOM 934 C C . LEU A 1 118 ? -11.101 2.803 1.215 1.00 92.44 118 LEU A C 1
ATOM 936 O O . LEU A 1 118 ? -12.235 2.725 1.678 1.00 92.44 118 LEU A O 1
ATOM 940 N N . VAL A 1 119 ? -10.760 3.676 0.280 1.00 90.69 119 VAL A N 1
ATOM 941 C CA . VAL A 1 119 ? -11.688 4.579 -0.396 1.00 90.69 119 VAL A CA 1
ATOM 942 C C . VAL A 1 119 ? -11.861 4.096 -1.830 1.00 90.69 119 VAL A C 1
ATOM 944 O O . VAL A 1 119 ? -10.872 3.951 -2.548 1.00 90.69 119 VAL A O 1
ATOM 947 N N . ARG A 1 120 ? -13.101 3.850 -2.255 1.00 87.00 120 ARG A N 1
ATOM 948 C CA . ARG A 1 120 ? -13.403 3.421 -3.630 1.00 87.00 120 ARG A CA 1
ATOM 949 C C . ARG A 1 120 ? -14.808 3.818 -4.065 1.00 87.00 120 ARG A C 1
ATOM 951 O O . ARG A 1 120 ? -15.679 4.020 -3.219 1.00 87.00 120 ARG A O 1
ATOM 958 N N . ARG A 1 121 ? -15.036 3.896 -5.375 1.00 83.06 121 ARG A N 1
ATOM 959 C CA . ARG A 1 121 ? -16.356 4.144 -5.982 1.00 83.06 121 ARG A CA 1
ATOM 960 C C . ARG A 1 121 ? -17.178 2.870 -6.113 1.00 83.06 121 ARG A C 1
ATOM 962 O O . ARG A 1 121 ? -18.406 2.902 -6.031 1.00 83.06 121 ARG A O 1
ATOM 969 N N . ARG A 1 122 ? -16.531 1.728 -6.351 1.00 74.88 122 ARG A N 1
ATOM 970 C CA . ARG A 1 122 ? -17.233 0.457 -6.540 1.00 74.88 122 ARG A CA 1
ATOM 971 C C . ARG A 1 122 ? -18.020 0.049 -5.289 1.00 74.88 122 ARG A C 1
ATOM 973 O O . ARG A 1 122 ? -17.445 -0.164 -4.221 1.00 74.88 122 ARG A O 1
ATOM 980 N N . LYS A 1 123 ? -19.330 -0.164 -5.473 1.00 65.44 123 LYS A N 1
ATOM 981 C CA . LYS A 1 123 ? -20.231 -0.690 -4.438 1.00 65.44 123 LYS A CA 1
ATOM 982 C C . LYS A 1 123 ? -19.886 -2.121 -4.028 1.00 65.44 123 LYS A C 1
ATOM 984 O O . LYS A 1 123 ? -19.517 -2.946 -4.864 1.00 65.44 123 LYS A O 1
ATOM 989 N N . ASN A 1 124 ? -20.060 -2.361 -2.731 1.00 65.06 124 ASN A N 1
ATOM 990 C CA . ASN A 1 124 ? -19.853 -3.577 -1.947 1.00 65.06 124 ASN A CA 1
ATOM 991 C C . ASN A 1 124 ? -19.668 -4.914 -2.696 1.00 65.06 124 ASN A C 1
ATOM 993 O O . ASN A 1 124 ? -20.495 -5.345 -3.502 1.00 65.06 124 ASN A O 1
ATOM 997 N N . ASN A 1 125 ? -18.611 -5.634 -2.311 1.00 66.81 125 ASN A N 1
ATOM 998 C CA . ASN A 1 125 ? -18.389 -7.037 -2.649 1.00 66.81 125 ASN A CA 1
ATOM 999 C C . ASN A 1 125 ? -18.795 -7.898 -1.439 1.00 66.81 125 ASN A C 1
ATOM 1001 O O . ASN A 1 125 ? -18.101 -7.899 -0.425 1.00 66.81 125 ASN A O 1
ATOM 1005 N N . ASN A 1 126 ? -19.900 -8.645 -1.547 1.00 71.25 126 ASN A N 1
ATOM 1006 C CA . ASN A 1 126 ? -20.471 -9.438 -0.443 1.00 71.25 126 ASN A CA 1
ATOM 1007 C C . ASN A 1 126 ? -19.549 -10.552 0.090 1.00 71.25 126 ASN A C 1
ATOM 1009 O O . ASN A 1 126 ? -19.868 -11.176 1.100 1.00 71.25 126 ASN A O 1
ATOM 1013 N N . TYR A 1 127 ? -18.439 -10.838 -0.589 1.00 79.44 127 TYR A N 1
ATOM 1014 C CA . TYR A 1 127 ? -17.493 -11.876 -0.187 1.00 79.44 127 TYR A CA 1
ATOM 1015 C C . TYR A 1 127 ? -16.370 -11.361 0.727 1.00 79.44 127 TYR A C 1
ATOM 1017 O O . TYR A 1 127 ? -15.562 -12.163 1.193 1.00 79.44 127 TYR A O 1
ATOM 1025 N N . LEU A 1 128 ? -16.305 -10.051 0.998 1.00 81.19 128 LEU A N 1
ATOM 1026 C CA . LEU A 1 128 ? -15.234 -9.428 1.778 1.00 81.19 128 LEU A CA 1
ATOM 1027 C C . LEU A 1 128 ? -15.779 -8.722 3.025 1.00 81.19 128 LEU A C 1
ATOM 1029 O O . LEU A 1 128 ? -16.687 -7.899 2.947 1.00 81.19 128 LEU A O 1
ATOM 1033 N N . SER A 1 129 ? -15.179 -9.011 4.182 1.00 85.62 129 SER A N 1
ATOM 1034 C CA . SER A 1 129 ? -15.490 -8.345 5.453 1.00 85.62 129 SER A CA 1
ATOM 1035 C C . SER A 1 129 ? -14.718 -7.030 5.559 1.00 85.62 129 SER A C 1
ATOM 1037 O O . SER A 1 129 ? -13.630 -6.994 6.130 1.00 85.62 129 SER A O 1
ATOM 1039 N N . LEU A 1 130 ? -15.270 -5.958 4.990 1.00 85.62 130 LEU A N 1
ATOM 1040 C CA . LEU A 1 130 ? -14.633 -4.634 4.945 1.00 85.62 130 LEU A CA 1
AT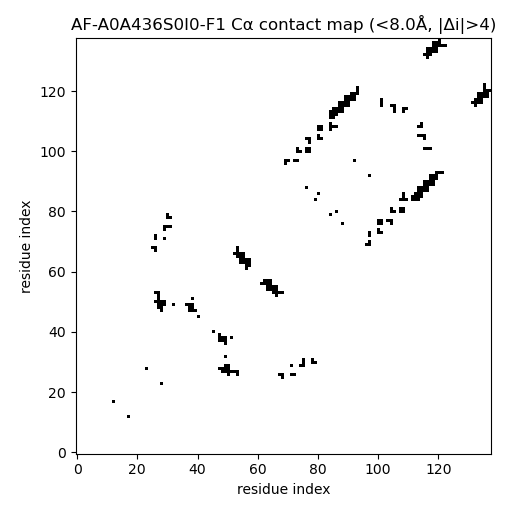OM 1041 C C . LEU A 1 130 ? -15.177 -3.649 5.997 1.00 85.62 130 LEU A C 1
ATOM 1043 O O . LEU A 1 130 ? -14.929 -2.443 5.912 1.00 85.62 130 LEU A O 1
ATOM 1047 N N . ASP A 1 131 ? -15.911 -4.149 6.991 1.00 86.38 131 ASP A N 1
ATOM 1048 C CA . ASP A 1 131 ? -16.519 -3.336 8.043 1.00 86.38 131 ASP A CA 1
ATOM 1049 C C . ASP A 1 131 ? -15.476 -2.488 8.782 1.00 86.38 131 ASP A C 1
ATOM 1051 O O . ASP A 1 131 ? -14.487 -2.991 9.314 1.00 86.38 131 ASP A O 1
ATOM 1055 N N . GLY A 1 132 ? -15.701 -1.172 8.818 1.00 83.69 132 GLY A N 1
ATOM 1056 C CA . GLY A 1 132 ? -14.792 -0.216 9.457 1.00 83.69 132 GLY A CA 1
ATOM 1057 C C . GLY A 1 132 ? -13.499 0.075 8.684 1.00 83.69 132 GLY A C 1
ATOM 1058 O O . GLY A 1 132 ? -12.727 0.923 9.133 1.00 83.69 132 GLY A O 1
ATOM 1059 N N . LEU A 1 133 ? -13.286 -0.577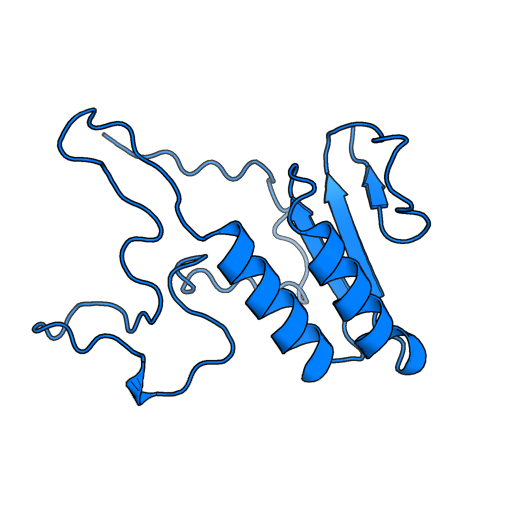 7.535 1.00 85.75 133 LEU A N 1
ATOM 1060 C CA . LEU A 1 133 ? -12.178 -0.324 6.613 1.00 85.75 133 LEU A CA 1
ATOM 1061 C C . LEU A 1 133 ? -12.638 0.375 5.332 1.00 85.75 133 LEU A C 1
ATOM 1063 O O . LEU A 1 133 ? -11.862 1.132 4.769 1.00 85.75 133 LEU A O 1
ATOM 1067 N N . 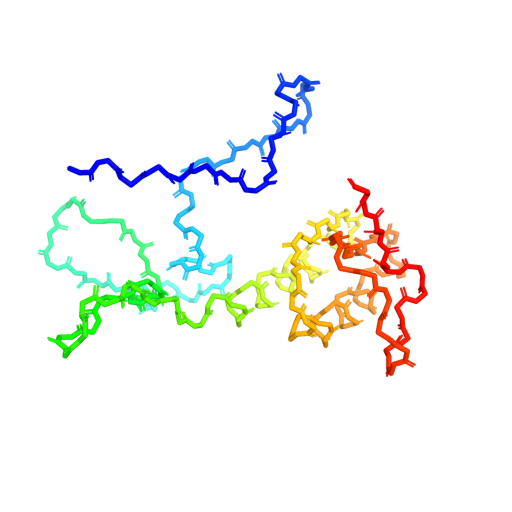LEU A 1 134 ? -13.861 0.142 4.854 1.00 83.31 134 LEU A N 1
ATOM 1068 C CA . LEU A 1 134 ? -14.345 0.702 3.590 1.00 83.31 134 LEU A CA 1
ATOM 1069 C C . LEU A 1 134 ? -15.067 2.045 3.775 1.00 83.31 134 LEU A C 1
ATOM 1071 O O . LEU A 1 134 ? -15.987 2.165 4.581 1.00 83.31 134 LEU A O 1
ATOM 1075 N N . GLN A 1 135 ? -14.687 3.020 2.953 1.00 84.75 135 GLN A N 1
ATOM 1076 C CA . GLN A 1 135 ? -15.413 4.256 2.698 1.00 84.75 135 GLN A CA 1
ATOM 1077 C C . GLN A 1 135 ? -15.793 4.313 1.212 1.00 84.75 135 GLN A C 1
ATOM 1079 O O . GLN A 1 135 ? -14.934 4.462 0.344 1.00 84.75 135 GLN A O 1
ATOM 1084 N N . GLU A 1 136 ? -17.087 4.213 0.918 1.00 79.38 136 GLU A N 1
ATOM 1085 C CA . GLU A 1 136 ? -17.601 4.402 -0.442 1.00 79.38 136 GLU A CA 1
ATOM 1086 C C . GLU A 1 136 ? -17.779 5.899 -0.734 1.00 79.38 136 GLU A C 1
ATOM 1088 O O . GLU A 1 136 ? -18.112 6.682 0.166 1.00 79.38 136 GLU A O 1
ATOM 1093 N N . ILE A 1 137 ? -17.529 6.294 -1.980 1.00 76.81 137 ILE A N 1
ATOM 1094 C CA . ILE A 1 137 ? -17.796 7.642 -2.491 1.00 76.81 137 ILE A CA 1
ATOM 1095 C C . ILE A 1 137 ? -18.719 7.554 -3.711 1.00 76.81 137 ILE A C 1
ATOM 1097 O O . ILE A 1 137 ? -18.543 6.670 -4.551 1.00 76.81 137 ILE A O 1
ATOM 1101 N N . ASP A 1 138 ? -19.705 8.451 -3.765 1.00 68.12 138 ASP A N 1
ATOM 1102 C CA . ASP A 1 138 ? -20.683 8.551 -4.859 1.00 68.12 138 ASP A CA 1
ATOM 1103 C C . ASP A 1 138 ? -20.096 9.207 -6.121 1.00 68.12 138 ASP A C 1
ATOM 1105 O O . ASP A 1 138 ? -19.255 10.132 -5.990 1.00 68.12 138 ASP A O 1
#

Foldseek 3Di:
DDPPPPDPDDDPPDDPPDDDDPPDPQQFAAPDDDQVLFDPDPDPPDDRGNRPPQWDQDPPPSDIDGDCNLVSVLRNLQVCLQPVLQAEAEAEDPDCSSVVSQVNSCVSRVVVNYYAAYEYQDDDDPVDDCVRRYDHDD

Nearest PDB structures (foldseek):
  2pbf-assembly2_B  TM=4.447E-01  e=5.765E-01  Plasmodium falciparum 3D7
  1j0i-assembly1_B  TM=5.390E-01  e=1.914E+00  Geobacillus stearothermophilus
  3dnf-assembly1_A  TM=4.650E-01  e=2.046E+00  Aquifex aeolicus

Mean predicted aligned error: 10.28 Å

Solvent-accessible surface area (backbone atoms only — not comparable to full-atom values): 8767 Å² total; per-residue (Å²): 131,84,81,80,81,71,66,100,64,84,74,81,92,76,57,101,83,69,84,84,74,88,81,63,55,84,44,25,52,66,85,78,70,64,80,87,56,40,58,87,66,98,54,102,82,66,79,85,31,57,34,83,68,26,67,38,61,49,94,87,73,65,55,73,40,78,40,64,42,68,59,40,48,31,52,35,50,41,50,44,21,68,74,50,25,55,47,76,43,81,43,78,53,84,65,71,85,45,50,68,40,50,56,54,23,33,70,62,7,47,93,62,68,13,48,48,33,43,35,30,65,72,77,85,61,94,91,57,93,47,83,90,29,64,44,80,50,135

Secondary structure (DSSP, 8-state):
-------SS------TT----TT--TTTS-SS--GGGS---SSTTS---SSTTSEE--TTT---EE-SHHHHHHHHHHHHHHHSTTSEEEEE-S-GGGHHHHHHHHHHHGGGT-EEEEEESS---TTS--TTTEEE--